Protein AF-A0A7C2V2L6-F1 (afdb_monomer)

pLDDT: mean 90.23, std 9.57, range [57.72, 97.94]

Foldseek 3Di:
DVVVVVVVVVLVVQLVVVVVVLVVQLVVQLVVVCVVPVVCSNVV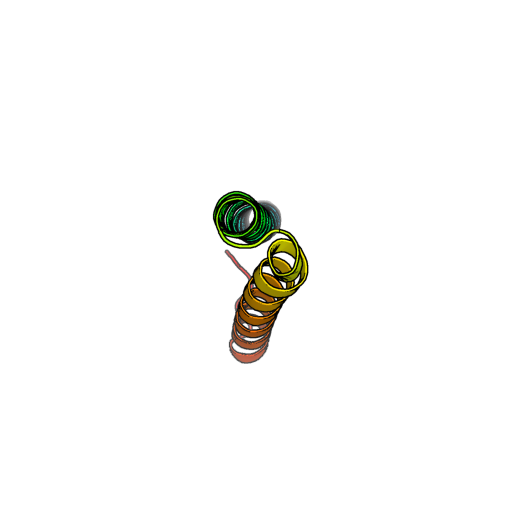SCVVSVVVVVVVVVVCVVVVNRGD

Mean predicted aligned error: 4.85 Å

Organism: NCBI:txid2152829

Secondary structure (DSSP, 8-state):
-HHHHHHHHHHHHHHHHHHHHHHHHHHHHHHHHHHH-HHHHHHHHHHHHHHHHHHHHHHHHHHT----

Solvent-accessible surface area (backbone atoms only — not comparable to full-atom values): 3597 Å² total; per-residue (Å²): 113,70,70,59,54,53,49,55,52,43,21,52,51,38,45,50,51,52,55,50,48,48,51,52,50,30,51,52,40,30,59,54,26,49,75,73,39,62,87,52,11,58,64,51,21,51,50,54,40,51,52,54,50,51,52,50,51,53,50,25,64,76,66,74,48,70,58,94

Sequence (68 aa):
MLKRIKHYIFQAISFIFVIYGFYLLFLFLLDTSLRVNKTLAYPFSIGITLLLASFTFYYWVKKGRLPL

Radius of gyration: 15.71 Å; Cα contacts (8 Å, |Δi|>4): 38; chains: 1; bounding box: 34×10×48 Å

Structure (mmCIF, N/CA/C/O backbone):
data_AF-A0A7C2V2L6-F1
#
_entry.id   AF-A0A7C2V2L6-F1
#
loop_
_atom_site.group_PDB
_atom_site.id
_atom_site.type_symbol
_atom_site.label_atom_id
_atom_site.label_alt_id
_atom_site.label_comp_id
_atom_site.label_asym_id
_atom_site.label_entity_id
_atom_site.label_seq_id
_atom_site.pdbx_PDB_ins_code
_atom_site.Cartn_x
_atom_site.Cartn_y
_atom_site.Cartn_z
_atom_site.occupancy
_atom_site.B_iso_or_equiv
_atom_site.auth_seq_id
_atom_site.auth_comp_id
_atom_site.auth_asym_id
_atom_site.auth_atom_id
_atom_site.pdbx_PDB_model_num
ATOM 1 N N . MET A 1 1 ? -13.875 2.249 31.253 1.00 61.75 1 MET A N 1
ATOM 2 C CA . MET A 1 1 ? -13.320 3.299 30.364 1.00 61.75 1 MET A CA 1
ATOM 3 C C . MET A 1 1 ? -11.929 2.954 29.822 1.00 61.75 1 MET A C 1
ATOM 5 O O . MET A 1 1 ? -11.760 2.946 28.610 1.00 61.75 1 MET A O 1
ATOM 9 N N . LEU A 1 2 ? -10.970 2.563 30.675 1.00 69.62 2 LEU A N 1
ATOM 10 C CA . LEU A 1 2 ? -9.579 2.258 30.284 1.00 69.62 2 LEU A CA 1
ATOM 11 C C . LEU A 1 2 ? -9.430 1.191 29.172 1.00 69.62 2 LEU A C 1
ATOM 13 O O . LEU A 1 2 ? -8.620 1.355 28.267 1.00 69.62 2 LEU A O 1
ATOM 17 N N . LYS A 1 3 ? -10.238 0.116 29.203 1.0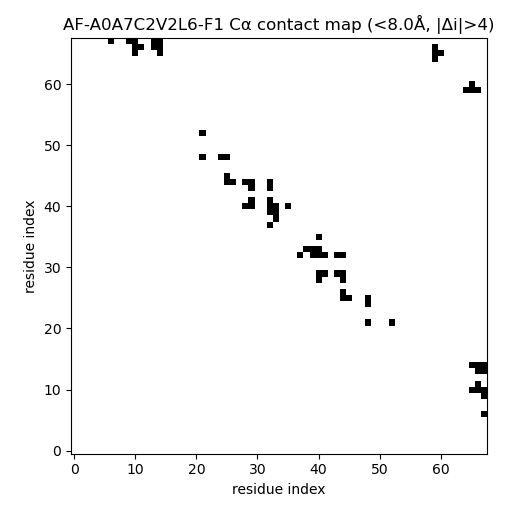0 72.44 3 LYS A N 1
ATOM 18 C CA . LYS A 1 3 ? -10.214 -0.950 28.176 1.00 72.44 3 LYS A CA 1
ATOM 19 C C . LYS A 1 3 ? -10.620 -0.454 26.779 1.00 72.44 3 LYS A C 1
ATOM 21 O O . LYS A 1 3 ? -10.027 -0.883 25.799 1.00 72.44 3 LYS A O 1
ATOM 26 N N . ARG A 1 4 ? -11.587 0.472 26.690 1.00 74.62 4 ARG A N 1
ATOM 27 C CA . ARG A 1 4 ? -12.012 1.081 25.416 1.00 74.62 4 ARG A CA 1
ATOM 28 C C . ARG A 1 4 ? -10.921 1.980 24.839 1.00 74.62 4 ARG A C 1
ATOM 30 O O . ARG A 1 4 ? -10.633 1.883 23.659 1.00 74.62 4 ARG A O 1
ATOM 37 N N . ILE A 1 5 ? -10.283 2.800 25.675 1.00 79.12 5 ILE A N 1
ATOM 38 C CA . ILE A 1 5 ? -9.204 3.703 25.241 1.00 79.12 5 ILE A CA 1
ATOM 39 C C . ILE A 1 5 ? -8.014 2.902 24.702 1.00 79.12 5 ILE A C 1
ATOM 41 O O . ILE A 1 5 ? -7.537 3.185 23.610 1.00 79.12 5 ILE A O 1
ATOM 45 N N . LYS A 1 6 ? -7.584 1.851 25.419 1.00 80.81 6 LYS A N 1
ATOM 46 C CA . LYS A 1 6 ? -6.527 0.949 24.936 1.00 80.81 6 LYS A CA 1
ATOM 47 C C . LYS A 1 6 ? -6.886 0.338 23.581 1.00 80.81 6 LYS A C 1
ATOM 49 O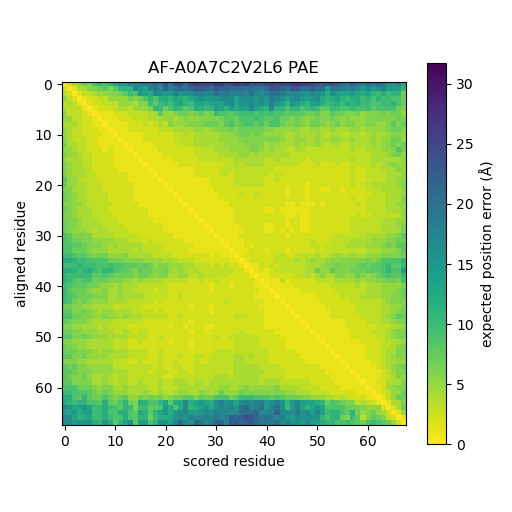 O . LYS A 1 6 ? -6.056 0.354 22.687 1.00 80.81 6 LYS A O 1
ATOM 54 N N . HIS A 1 7 ? -8.118 -0.140 23.419 1.00 82.00 7 HIS A N 1
ATOM 55 C CA . HIS A 1 7 ? -8.583 -0.711 22.155 1.00 82.00 7 HIS A CA 1
ATOM 56 C C . HIS A 1 7 ? -8.493 0.280 20.983 1.00 82.00 7 HIS A C 1
ATOM 58 O O . HIS A 1 7 ? -7.948 -0.073 19.9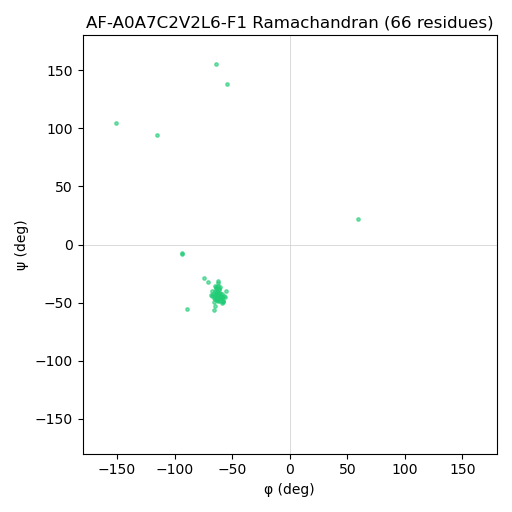47 1.00 82.00 7 HIS A O 1
ATOM 64 N N . TYR A 1 8 ? -8.931 1.532 21.160 1.00 83.44 8 TYR A N 1
ATOM 65 C CA . TYR A 1 8 ? -8.803 2.553 20.111 1.00 83.44 8 TYR A CA 1
ATOM 66 C C . TYR A 1 8 ? -7.345 2.909 19.788 1.00 83.44 8 TYR A C 1
ATOM 68 O O . TYR A 1 8 ? -7.020 3.150 18.628 1.00 83.44 8 TYR A O 1
ATOM 76 N N . ILE A 1 9 ? -6.459 2.918 20.790 1.00 86.75 9 ILE A N 1
ATOM 77 C CA . ILE A 1 9 ? -5.021 3.143 20.578 1.00 86.75 9 ILE A CA 1
ATOM 78 C C . ILE A 1 9 ? -4.415 2.002 19.754 1.00 86.75 9 ILE A C 1
ATOM 80 O O . ILE A 1 9 ? -3.702 2.267 18.791 1.00 86.75 9 ILE A O 1
ATOM 84 N N . PHE A 1 10 ? -4.720 0.747 20.097 1.00 87.50 10 PHE A N 1
ATOM 85 C CA . PHE A 1 10 ? -4.257 -0.414 19.332 1.00 87.50 10 PHE A CA 1
ATOM 86 C C . PHE A 1 10 ? -4.769 -0.380 17.891 1.00 87.50 10 PHE A C 1
ATOM 88 O O . PHE A 1 10 ? -3.970 -0.502 16.972 1.00 87.50 10 PHE A O 1
ATOM 95 N N . GLN A 1 11 ? -6.046 -0.064 17.692 1.00 86.25 11 GLN A N 1
ATOM 96 C CA . GLN A 1 11 ? -6.636 0.097 16.366 1.00 86.25 11 GLN A CA 1
ATOM 97 C C . GLN A 1 11 ? -5.940 1.186 15.533 1.00 86.25 11 GLN A C 1
ATOM 99 O O . GLN A 1 11 ? -5.660 0.979 14.351 1.00 86.25 11 GLN A O 1
ATOM 104 N N . ALA A 1 12 ? -5.614 2.332 16.137 1.00 87.88 12 ALA A N 1
ATOM 105 C CA . ALA A 1 12 ? -4.871 3.392 15.458 1.00 87.88 12 ALA A CA 1
ATOM 106 C C . ALA A 1 12 ? -3.448 2.945 15.081 1.00 87.88 12 ALA A C 1
ATOM 108 O O . ALA A 1 12 ? -3.006 3.173 13.957 1.00 87.88 12 ALA A O 1
ATOM 109 N N . ILE A 1 13 ? -2.748 2.265 15.992 1.00 92.06 13 ILE A N 1
ATOM 110 C CA . ILE A 1 13 ? -1.408 1.721 15.742 1.00 92.06 13 ILE A CA 1
ATOM 111 C C . ILE A 1 13 ? -1.451 0.688 14.611 1.00 92.06 13 ILE A C 1
ATOM 113 O O . ILE A 1 13 ? -0.657 0.765 13.676 1.00 92.06 13 ILE A O 1
ATOM 117 N N . SER A 1 14 ? -2.404 -0.239 14.644 1.00 89.56 14 SER A N 1
ATOM 118 C CA . SER A 1 14 ? -2.582 -1.247 13.601 1.00 89.56 14 SER A CA 1
ATOM 119 C C . SER A 1 14 ? -2.897 -0.617 12.247 1.00 89.56 14 SER A C 1
ATOM 121 O O . SER A 1 14 ? -2.374 -1.056 11.224 1.00 89.56 14 SER A O 1
ATOM 123 N N . PHE A 1 15 ? -3.689 0.457 12.219 1.00 89.25 15 PHE A N 1
ATOM 124 C CA . PHE A 1 15 ? -3.934 1.219 10.997 1.00 89.25 15 PHE A CA 1
ATOM 125 C C . PHE A 1 15 ? -2.650 1.856 10.442 1.00 89.25 15 PHE A C 1
ATOM 127 O O . PHE A 1 15 ? -2.387 1.752 9.242 1.00 89.25 15 PHE A O 1
ATOM 134 N N . ILE A 1 16 ? -1.810 2.437 11.307 1.00 92.69 16 ILE A N 1
ATOM 135 C CA . ILE A 1 16 ? -0.494 2.973 10.922 1.00 92.69 16 ILE A CA 1
ATOM 136 C C . ILE A 1 16 ? 0.394 1.866 10.344 1.00 92.69 16 ILE A C 1
ATOM 138 O O . ILE A 1 16 ? 1.011 2.072 9.301 1.00 92.69 16 ILE A O 1
ATOM 142 N N . PHE A 1 17 ? 0.425 0.683 10.963 1.00 94.81 17 PHE A N 1
ATOM 143 C CA . PHE A 1 17 ? 1.195 -0.453 10.448 1.00 94.81 17 PHE A CA 1
ATOM 144 C C . PHE A 1 17 ? 0.734 -0.899 9.064 1.00 94.81 17 PHE A C 1
ATOM 146 O O . PHE A 1 17 ? 1.571 -1.230 8.227 1.00 94.81 17 PHE A O 1
ATOM 153 N N . VAL A 1 18 ? -0.570 -0.878 8.786 1.00 93.69 18 VAL A N 1
ATOM 154 C CA . VAL A 1 18 ? -1.075 -1.222 7.452 1.00 93.69 18 VAL A CA 1
ATOM 155 C C . VAL A 1 18 ? -0.652 -0.180 6.415 1.00 93.69 18 VAL A C 1
ATOM 157 O O . VAL A 1 18 ? -0.168 -0.555 5.348 1.00 93.69 18 VAL A O 1
ATOM 160 N N . ILE A 1 19 ? -0.760 1.117 6.728 1.00 94.00 19 ILE A N 1
ATOM 161 C CA . ILE A 1 19 ? -0.262 2.186 5.843 1.00 94.00 19 ILE A CA 1
ATOM 162 C C . ILE A 1 19 ? 1.238 2.019 5.594 1.00 94.00 19 ILE A C 1
ATOM 164 O O . ILE A 1 19 ? 1.697 2.095 4.454 1.00 94.00 19 ILE A O 1
ATOM 168 N N . TYR A 1 20 ? 2.000 1.749 6.651 1.00 96.12 20 TYR A N 1
ATOM 169 C CA . TYR A 1 20 ? 3.433 1.518 6.554 1.00 96.12 20 TYR A CA 1
ATOM 170 C C . TYR A 1 20 ? 3.761 0.275 5.713 1.00 96.12 20 TYR A C 1
ATOM 172 O O . TYR A 1 20 ? 4.682 0.306 4.902 1.00 96.12 20 TYR A O 1
ATOM 180 N N . GLY A 1 21 ? 2.960 -0.788 5.818 1.00 96.75 21 GLY A N 1
ATOM 181 C CA . GLY A 1 21 ? 3.058 -1.968 4.962 1.00 96.75 21 GLY A CA 1
ATOM 182 C C . GLY A 1 21 ? 2.859 -1.640 3.479 1.00 96.75 21 GLY A C 1
ATOM 183 O O . GLY A 1 21 ? 3.655 -2.076 2.649 1.00 96.75 21 GLY A O 1
ATOM 184 N N . PHE A 1 22 ? 1.862 -0.815 3.135 1.00 97.38 22 PHE A N 1
ATOM 185 C CA . PHE A 1 22 ? 1.680 -0.338 1.757 1.00 97.38 22 PHE A CA 1
ATOM 186 C C . PHE A 1 22 ? 2.847 0.522 1.274 1.00 97.38 22 PHE A C 1
ATOM 188 O O . PHE A 1 22 ? 3.256 0.403 0.121 1.00 97.38 22 PHE A O 1
ATOM 195 N N . TYR A 1 23 ? 3.415 1.354 2.146 1.00 97.38 23 TYR A N 1
ATOM 196 C CA . TYR A 1 23 ? 4.603 2.140 1.824 1.00 97.38 23 TYR A CA 1
ATOM 197 C C . TYR A 1 23 ? 5.822 1.253 1.527 1.00 97.38 23 TYR A C 1
ATOM 199 O O . TYR A 1 23 ? 6.503 1.454 0.523 1.00 97.38 23 TYR A O 1
ATOM 207 N N . LEU A 1 24 ? 6.069 0.229 2.349 1.00 97.81 24 LEU A N 1
ATOM 208 C CA . LEU A 1 24 ? 7.146 -0.734 2.108 1.00 97.81 24 LEU A CA 1
ATOM 209 C C . LEU A 1 24 ? 6.925 -1.533 0.819 1.00 97.81 24 LEU A C 1
ATOM 211 O O . LEU A 1 24 ? 7.870 -1.728 0.057 1.00 97.81 24 LEU A O 1
ATOM 215 N N . LEU A 1 25 ? 5.686 -1.952 0.544 1.00 97.44 25 LEU A N 1
ATOM 216 C CA . LEU A 1 25 ? 5.328 -2.616 -0.711 1.00 97.44 25 LEU A CA 1
ATOM 217 C C . LEU A 1 25 ? 5.611 -1.712 -1.916 1.00 97.44 25 LEU A C 1
ATOM 219 O O . LEU A 1 25 ? 6.209 -2.162 -2.892 1.00 97.44 25 LEU A O 1
ATOM 223 N N . PHE A 1 26 ? 5.220 -0.440 -1.838 1.00 97.94 26 PHE A N 1
ATOM 224 C CA . PHE A 1 26 ? 5.501 0.545 -2.876 1.00 97.94 26 PHE A CA 1
ATOM 225 C C . PHE A 1 26 ? 7.002 0.687 -3.129 1.00 97.94 26 PHE A C 1
ATOM 227 O O . PHE A 1 26 ? 7.429 0.610 -4.278 1.00 97.94 26 PHE A O 1
ATOM 234 N N . LEU A 1 27 ? 7.804 0.852 -2.071 1.00 97.88 27 LEU A N 1
ATOM 235 C CA . LEU A 1 27 ? 9.259 0.957 -2.188 1.00 97.88 27 LEU A CA 1
ATOM 236 C C . LEU A 1 27 ? 9.879 -0.300 -2.798 1.00 97.88 27 LEU A C 1
ATOM 238 O O . LEU A 1 27 ? 10.754 -0.192 -3.652 1.00 97.88 27 LEU A O 1
ATOM 242 N N . PHE A 1 28 ? 9.411 -1.481 -2.396 1.00 97.81 28 PHE A N 1
ATOM 243 C CA . PHE A 1 28 ? 9.876 -2.750 -2.944 1.00 97.81 28 PHE A CA 1
ATOM 244 C C . PHE A 1 28 ? 9.580 -2.868 -4.446 1.00 97.81 28 PHE A C 1
ATOM 246 O O . PHE A 1 28 ? 10.466 -3.208 -5.238 1.00 97.81 28 PHE A O 1
ATOM 253 N N . LEU A 1 29 ? 8.345 -2.553 -4.850 1.00 97.62 29 LEU A N 1
ATOM 254 C CA . LEU A 1 29 ? 7.943 -2.549 -6.255 1.00 97.62 29 LEU A CA 1
ATOM 255 C C . LEU A 1 29 ? 8.728 -1.505 -7.045 1.00 97.62 29 LEU A C 1
ATOM 257 O O . LEU A 1 29 ? 9.170 -1.803 -8.153 1.00 97.62 29 LEU A O 1
ATOM 261 N N . LEU A 1 30 ? 8.944 -0.321 -6.472 1.00 97.50 30 LEU A N 1
ATOM 262 C CA . LEU A 1 30 ? 9.668 0.765 -7.117 1.00 97.50 30 LEU A CA 1
ATOM 263 C C . LEU A 1 30 ? 11.134 0.401 -7.329 1.00 97.50 30 LEU A C 1
ATOM 265 O O . LEU A 1 30 ? 11.618 0.530 -8.449 1.00 97.50 30 LEU A O 1
ATOM 269 N N . ASP A 1 31 ? 11.824 -0.091 -6.299 1.00 96.94 31 ASP A N 1
ATOM 270 C CA . ASP A 1 31 ? 13.229 -0.500 -6.401 1.00 96.94 31 ASP A CA 1
ATOM 271 C C . ASP A 1 31 ? 13.408 -1.611 -7.441 1.00 96.94 31 ASP A C 1
ATOM 273 O O . ASP A 1 31 ? 14.276 -1.532 -8.311 1.00 96.94 31 ASP A O 1
ATOM 277 N N . THR A 1 32 ? 12.518 -2.607 -7.422 1.00 96.25 32 THR A N 1
ATOM 278 C CA . THR A 1 32 ? 12.522 -3.694 -8.407 1.00 96.25 32 THR A CA 1
ATOM 279 C C . THR A 1 32 ? 12.262 -3.160 -9.815 1.00 96.25 32 THR A C 1
ATOM 281 O O . THR A 1 32 ? 12.994 -3.467 -10.756 1.00 96.25 32 THR A O 1
ATOM 284 N N . SER A 1 33 ? 11.245 -2.315 -9.978 1.00 97.06 33 SER A N 1
ATOM 285 C CA . SER A 1 33 ? 10.839 -1.815 -11.290 1.00 97.06 33 SER A CA 1
ATOM 286 C C . SER A 1 33 ? 11.843 -0.824 -11.870 1.00 97.06 33 SER A C 1
ATOM 288 O O . SER A 1 33 ? 12.043 -0.821 -13.079 1.00 97.06 33 SER A O 1
ATOM 290 N N . LEU A 1 34 ? 12.530 -0.027 -11.046 1.00 97.19 34 LEU A N 1
ATOM 291 C CA . LEU A 1 34 ? 13.606 0.868 -11.490 1.00 97.19 34 LEU A CA 1
ATOM 292 C C . LEU A 1 34 ? 14.780 0.097 -12.107 1.00 97.19 34 LEU A C 1
ATOM 294 O O . LEU A 1 34 ? 15.426 0.611 -13.023 1.00 97.19 34 LEU A O 1
ATOM 298 N N . ARG A 1 35 ? 15.040 -1.129 -11.635 1.00 95.94 35 ARG A N 1
ATOM 299 C CA . ARG A 1 35 ? 16.060 -2.026 -12.203 1.00 95.94 35 ARG A CA 1
ATOM 300 C C . ARG A 1 35 ? 15.618 -2.651 -13.528 1.00 95.94 35 ARG A C 1
ATOM 302 O O . ARG A 1 35 ? 16.471 -2.934 -14.361 1.00 95.94 35 ARG A O 1
ATOM 309 N N . VAL A 1 36 ? 14.313 -2.848 -13.731 1.00 95.00 36 VAL A N 1
ATOM 310 C CA . VAL A 1 36 ? 13.749 -3.464 -14.947 1.00 95.00 36 VAL A CA 1
ATOM 311 C C . VAL A 1 36 ? 13.448 -2.423 -16.029 1.00 95.00 36 VAL A C 1
ATOM 313 O O . VAL A 1 36 ? 13.928 -2.534 -17.153 1.00 95.00 36 VAL A O 1
ATOM 316 N N . ASN A 1 37 ? 12.646 -1.404 -15.711 1.00 92.88 37 ASN A N 1
ATOM 317 C CA . ASN A 1 37 ? 12.236 -0.345 -16.628 1.00 92.88 37 ASN A CA 1
ATOM 318 C C . ASN A 1 37 ? 11.958 0.962 -15.870 1.00 92.88 37 ASN A C 1
ATOM 320 O O . ASN A 1 37 ? 10.901 1.144 -15.263 1.00 92.88 37 ASN A O 1
ATOM 324 N N . LYS A 1 38 ? 12.889 1.915 -15.979 1.00 92.50 38 LYS A N 1
ATOM 325 C CA . LYS A 1 38 ? 12.816 3.210 -15.286 1.00 92.50 38 LYS A CA 1
ATOM 326 C C . LYS A 1 38 ? 11.589 4.041 -15.665 1.00 92.50 38 LYS A C 1
ATOM 328 O O . LYS A 1 38 ? 11.024 4.697 -14.796 1.00 92.50 38 LYS A O 1
ATOM 333 N N . THR A 1 39 ? 11.162 4.002 -16.927 1.00 94.19 39 THR A N 1
ATOM 334 C CA . THR A 1 39 ? 10.035 4.807 -17.423 1.0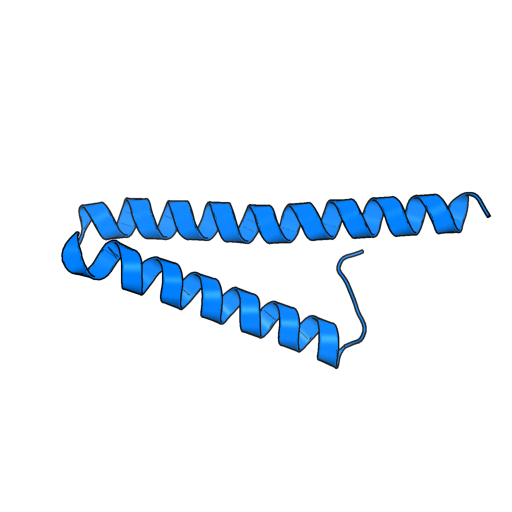0 94.19 39 THR A CA 1
ATOM 335 C C . THR A 1 39 ? 8.715 4.361 -16.806 1.00 94.19 39 THR A C 1
ATOM 337 O O . THR A 1 39 ? 7.886 5.189 -16.436 1.00 94.19 39 THR A O 1
ATOM 340 N N . LEU A 1 40 ? 8.524 3.046 -16.661 1.00 94.56 40 LEU A N 1
ATOM 341 C CA . LEU A 1 40 ? 7.288 2.478 -16.118 1.00 94.56 40 LEU A CA 1
ATOM 342 C C . LEU A 1 40 ? 7.341 2.224 -14.607 1.00 94.56 40 LEU A C 1
ATOM 344 O O . LEU A 1 40 ? 6.308 1.914 -14.019 1.00 94.56 40 LEU A O 1
ATOM 348 N N . ALA A 1 41 ? 8.496 2.393 -13.960 1.00 96.00 41 ALA A N 1
ATOM 349 C CA . ALA A 1 41 ? 8.679 2.039 -12.555 1.00 96.00 41 ALA A CA 1
ATOM 350 C C . ALA A 1 41 ? 7.704 2.752 -11.609 1.00 96.00 41 ALA A C 1
ATOM 352 O O . ALA A 1 41 ? 7.045 2.106 -10.791 1.00 96.00 41 ALA A O 1
ATOM 353 N N . TYR A 1 42 ? 7.576 4.071 -11.751 1.00 94.88 42 TYR A N 1
ATOM 354 C CA . TYR A 1 42 ? 6.648 4.875 -10.957 1.00 94.88 42 TYR A CA 1
ATOM 355 C C . TYR A 1 42 ? 5.176 4.541 -11.229 1.00 94.88 42 TYR A C 1
ATOM 357 O O . TYR A 1 42 ? 4.489 4.175 -10.273 1.00 94.88 42 TYR A O 1
ATOM 365 N N . PRO A 1 43 ? 4.663 4.618 -12.476 1.00 96.38 43 PRO A N 1
ATOM 366 C CA . PRO A 1 43 ? 3.246 4.358 -12.725 1.00 96.38 43 PRO A CA 1
ATOM 367 C C . PRO A 1 43 ? 2.842 2.927 -12.353 1.00 96.38 43 PRO A C 1
ATOM 369 O O . PRO A 1 43 ? 1.758 2.728 -11.810 1.00 96.38 43 PRO A O 1
ATOM 372 N N . PHE A 1 44 ? 3.720 1.942 -12.563 1.00 96.31 44 PHE A N 1
ATOM 373 C CA . PHE A 1 44 ? 3.471 0.555 -12.172 1.00 96.31 44 PHE A CA 1
ATOM 374 C C . PHE A 1 44 ? 3.374 0.392 -10.652 1.00 96.31 44 PHE A C 1
ATOM 376 O O . PHE A 1 44 ? 2.381 -0.127 -10.141 1.00 96.31 44 PHE A O 1
ATOM 383 N N . SER A 1 45 ? 4.380 0.875 -9.918 1.00 96.81 45 SER A N 1
ATOM 384 C CA . SER A 1 45 ? 4.454 0.685 -8.464 1.00 96.81 45 SER A CA 1
ATOM 385 C C . SER A 1 45 ? 3.333 1.432 -7.745 1.00 96.81 45 SER A C 1
ATOM 387 O O . SER A 1 45 ? 2.688 0.873 -6.857 1.00 96.81 45 SER A O 1
ATOM 389 N N . ILE A 1 46 ? 3.047 2.672 -8.164 1.00 96.56 46 ILE A N 1
ATOM 390 C CA . ILE A 1 46 ? 1.912 3.456 -7.656 1.00 96.56 46 ILE A CA 1
ATOM 391 C C . ILE A 1 46 ? 0.594 2.755 -7.992 1.00 96.56 46 ILE A C 1
ATOM 393 O O . ILE A 1 46 ? -0.236 2.579 -7.104 1.00 96.56 46 ILE A O 1
ATOM 397 N N . GLY A 1 47 ? 0.408 2.329 -9.245 1.00 97.56 47 GLY A N 1
ATOM 398 C CA . GLY A 1 47 ? -0.827 1.698 -9.705 1.00 97.56 47 GLY A CA 1
ATOM 399 C C . GLY A 1 47 ? -1.179 0.443 -8.908 1.00 97.56 47 GLY A C 1
ATOM 400 O O . GLY A 1 47 ? -2.295 0.328 -8.407 1.00 97.56 47 GLY A O 1
ATOM 401 N N . ILE A 1 48 ? -0.214 -0.462 -8.716 1.00 96.69 48 ILE A N 1
ATOM 402 C CA . ILE A 1 48 ? -0.421 -1.686 -7.927 1.00 96.69 48 ILE A CA 1
ATOM 403 C C . ILE A 1 48 ? -0.692 -1.363 -6.459 1.00 96.69 48 ILE A C 1
ATOM 405 O O . ILE A 1 48 ? -1.605 -1.936 -5.860 1.00 96.69 48 ILE A O 1
ATOM 409 N N . THR A 1 49 ? 0.075 -0.438 -5.879 1.00 97.50 49 THR A N 1
ATOM 410 C CA . THR A 1 49 ? -0.072 -0.090 -4.461 1.00 97.50 49 THR A CA 1
ATOM 411 C C . THR A 1 49 ? -1.440 0.532 -4.194 1.00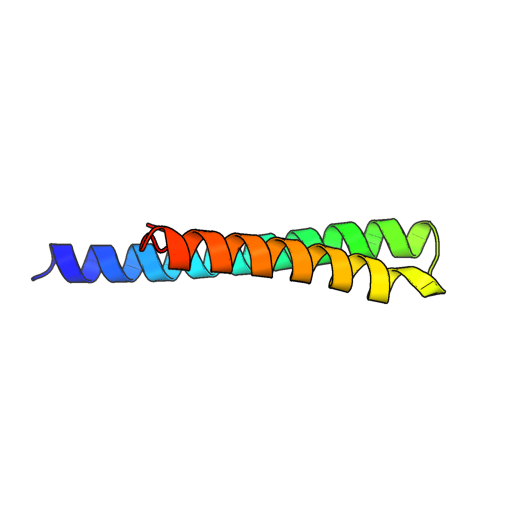 97.50 49 THR A C 1
ATOM 413 O O . THR A 1 49 ? -2.128 0.113 -3.264 1.00 97.50 49 THR A O 1
ATOM 416 N N . LEU A 1 50 ? -1.868 1.486 -5.028 1.00 97.25 50 LEU A N 1
ATOM 417 C CA . LEU A 1 50 ? -3.181 2.119 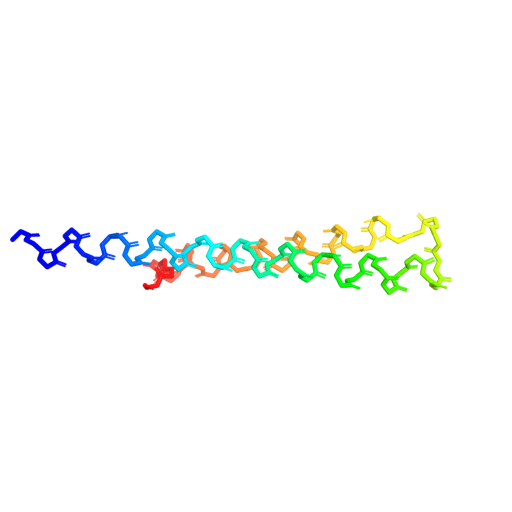-4.912 1.00 97.25 50 LEU A CA 1
ATOM 418 C C . LEU A 1 50 ? -4.308 1.114 -5.114 1.00 97.25 50 LEU A C 1
ATOM 420 O O . LEU A 1 50 ? -5.254 1.119 -4.337 1.00 97.25 50 LEU A O 1
ATOM 424 N N . LEU A 1 51 ? -4.193 0.219 -6.097 1.00 97.44 51 LEU A N 1
ATOM 425 C CA . LEU A 1 51 ? -5.198 -0.812 -6.339 1.00 97.44 51 LEU A CA 1
ATOM 426 C C . LEU A 1 51 ? -5.386 -1.697 -5.097 1.00 97.44 51 LEU A C 1
ATOM 428 O O . LEU A 1 51 ? -6.510 -1.858 -4.620 1.00 97.44 51 LEU A O 1
ATOM 432 N N . LEU A 1 52 ? -4.299 -2.212 -4.518 1.00 96.06 52 LEU A N 1
ATOM 433 C CA . LEU A 1 52 ? -4.356 -3.039 -3.307 1.00 96.06 52 LEU A CA 1
ATOM 434 C C . LEU A 1 52 ? -4.861 -2.263 -2.084 1.00 96.06 52 LEU A C 1
ATOM 436 O O . LEU A 1 52 ? -5.665 -2.792 -1.307 1.00 96.06 52 LEU A O 1
ATOM 440 N N . ALA A 1 53 ? -4.435 -1.009 -1.924 1.00 95.38 53 ALA A N 1
ATOM 441 C CA . ALA A 1 53 ? -4.907 -0.137 -0.855 1.00 95.38 53 ALA A CA 1
ATOM 442 C C . ALA A 1 53 ? -6.416 0.123 -0.976 1.00 95.38 53 ALA A C 1
ATOM 444 O O . ALA A 1 53 ? -7.147 -0.029 0.004 1.00 95.38 53 ALA A O 1
ATOM 445 N N . SER A 1 54 ? -6.911 0.424 -2.181 1.00 95.62 54 SER A N 1
ATOM 446 C CA . SER A 1 54 ? -8.337 0.608 -2.458 1.00 95.62 54 SER A CA 1
ATOM 447 C C . SER A 1 54 ? -9.142 -0.658 -2.179 1.00 95.62 54 SER A C 1
ATOM 449 O O . SER A 1 54 ? -10.184 -0.572 -1.531 1.00 95.62 54 SER A O 1
ATOM 451 N N . PHE A 1 55 ? -8.662 -1.837 -2.591 1.00 95.19 55 PHE A N 1
ATOM 452 C CA . PHE A 1 55 ? -9.324 -3.107 -2.273 1.00 95.19 55 PHE A CA 1
ATOM 453 C C . PHE A 1 55 ? -9.388 -3.369 -0.768 1.00 95.19 55 PHE A C 1
ATOM 455 O O . PHE A 1 55 ? -10.423 -3.796 -0.257 1.00 95.19 55 PHE A O 1
ATOM 462 N N . THR A 1 56 ? -8.304 -3.080 -0.051 1.00 92.38 56 THR A N 1
ATOM 463 C CA . THR A 1 56 ? -8.231 -3.263 1.403 1.00 92.38 56 THR A CA 1
ATOM 464 C C . THR A 1 56 ? -9.191 -2.322 2.121 1.00 92.38 56 THR A C 1
ATOM 466 O O . THR A 1 56 ? -9.968 -2.759 2.970 1.00 92.38 56 THR A O 1
ATOM 469 N N . PHE A 1 57 ? -9.212 -1.048 1.726 1.00 90.62 57 PHE A N 1
ATOM 470 C CA . PHE A 1 57 ? -10.135 -0.065 2.279 1.00 90.62 57 PHE A CA 1
ATOM 471 C C . PHE A 1 57 ? -11.592 -0.429 1.975 1.00 90.62 57 PHE A C 1
ATOM 473 O O . PHE A 1 57 ? -12.427 -0.448 2.878 1.00 90.62 57 PHE A O 1
ATOM 480 N N . TYR A 1 58 ? -11.891 -0.812 0.730 1.00 93.75 58 TYR A N 1
ATOM 481 C CA . TYR A 1 58 ? -13.213 -1.292 0.331 1.00 93.75 58 TYR A CA 1
ATOM 482 C C . TYR A 1 58 ? -13.656 -2.498 1.169 1.00 93.75 58 TYR A C 1
ATOM 484 O O . TYR A 1 58 ? -14.791 -2.544 1.650 1.00 93.75 58 TYR A O 1
ATOM 492 N N . TYR A 1 59 ? -12.760 -3.461 1.398 1.00 91.12 59 TYR A N 1
ATOM 493 C CA . TYR A 1 59 ? -13.038 -4.629 2.228 1.00 91.12 59 TYR A CA 1
ATOM 494 C C . TYR A 1 59 ? -13.341 -4.249 3.685 1.00 91.12 59 TYR A C 1
ATOM 496 O O . TYR A 1 59 ? -14.325 -4.736 4.250 1.00 91.12 59 TYR A O 1
ATOM 504 N N . TRP A 1 60 ? -12.547 -3.358 4.285 1.00 89.81 60 TRP A N 1
ATOM 505 C CA . TRP A 1 60 ? -12.776 -2.875 5.650 1.00 89.81 60 TRP A CA 1
ATOM 506 C C . TRP A 1 60 ? -14.105 -2.147 5.799 1.00 89.81 60 TRP A C 1
ATOM 508 O O . TRP A 1 60 ? -14.852 -2.448 6.733 1.00 89.81 60 TRP A O 1
ATOM 518 N N . VAL A 1 61 ? -14.435 -1.261 4.856 1.00 88.50 61 VAL A N 1
ATOM 519 C CA . VAL A 1 61 ? -15.721 -0.553 4.828 1.00 88.50 61 VAL A CA 1
ATOM 520 C C . VAL A 1 61 ? -16.872 -1.550 4.704 1.00 88.50 61 VAL A C 1
ATOM 522 O O . VAL A 1 61 ? -17.800 -1.519 5.508 1.00 88.50 61 VAL A O 1
ATOM 525 N N . LYS A 1 62 ? -16.788 -2.505 3.767 1.00 90.81 62 LYS A N 1
ATOM 526 C CA . LYS A 1 62 ? -17.836 -3.516 3.549 1.00 90.81 62 LYS A CA 1
ATOM 527 C C . LYS A 1 62 ? -1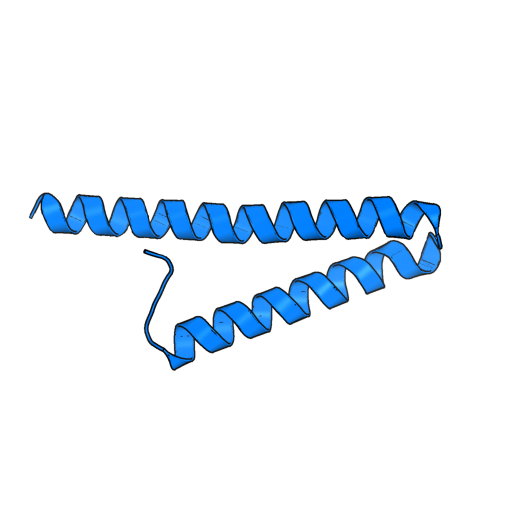8.054 -4.427 4.759 1.00 90.81 62 LYS A C 1
ATOM 529 O O . LYS A 1 62 ? -19.167 -4.896 4.982 1.00 90.81 62 LYS A O 1
ATOM 534 N N . LYS A 1 63 ? -17.000 -4.727 5.521 1.00 87.56 63 LYS A N 1
ATOM 535 C CA . LYS A 1 63 ? -17.074 -5.608 6.697 1.00 87.56 63 LYS A CA 1
ATOM 536 C C . LYS A 1 63 ? -17.290 -4.861 8.013 1.00 87.56 63 LYS A C 1
ATOM 538 O O . LYS A 1 63 ? -17.495 -5.530 9.022 1.00 87.56 63 LYS A O 1
ATOM 543 N N . GLY A 1 64 ? -17.220 -3.527 8.023 1.00 77.62 64 GLY A N 1
ATOM 544 C CA . GLY A 1 64 ? -17.251 -2.720 9.247 1.00 77.62 64 GLY A CA 1
ATOM 545 C C . GLY A 1 64 ? -16.115 -3.057 10.222 1.00 77.62 64 GLY A C 1
ATOM 546 O O . GLY A 1 64 ? -16.247 -2.840 11.423 1.00 77.62 64 GLY A O 1
ATOM 547 N N . ARG A 1 65 ? -15.021 -3.651 9.725 1.00 71.88 65 ARG A N 1
ATOM 548 C CA . ARG A 1 65 ? -13.879 -4.107 10.527 1.00 71.88 65 ARG A CA 1
ATOM 549 C C . ARG A 1 65 ? -12.658 -3.292 10.140 1.00 71.88 65 ARG A C 1
ATOM 551 O O . ARG A 1 65 ? -11.977 -3.624 9.175 1.00 71.88 65 ARG A O 1
ATOM 558 N N . LEU A 1 66 ? -12.411 -2.228 10.893 1.00 70.81 66 LEU A N 1
ATOM 559 C CA . LEU A 1 66 ? -11.117 -1.554 10.903 1.00 70.81 66 LEU A CA 1
ATOM 560 C C . LEU A 1 66 ? -10.044 -2.513 11.457 1.00 70.81 66 LEU A C 1
ATOM 562 O O . LEU A 1 66 ? -10.395 -3.442 12.195 1.00 70.81 66 LEU A O 1
ATOM 566 N N . PRO A 1 67 ? -8.759 -2.316 11.114 1.00 65.31 67 PRO A N 1
ATOM 567 C CA . PRO A 1 67 ? -7.681 -3.088 11.720 1.00 65.31 67 PRO A CA 1
ATOM 568 C C . PRO A 1 67 ? -7.753 -2.960 13.251 1.00 65.31 67 PRO A C 1
ATOM 570 O O . PRO A 1 67 ? -8.101 -1.904 13.782 1.00 65.31 67 PRO A O 1
ATOM 573 N N . LEU A 1 68 ? -7.540 -4.0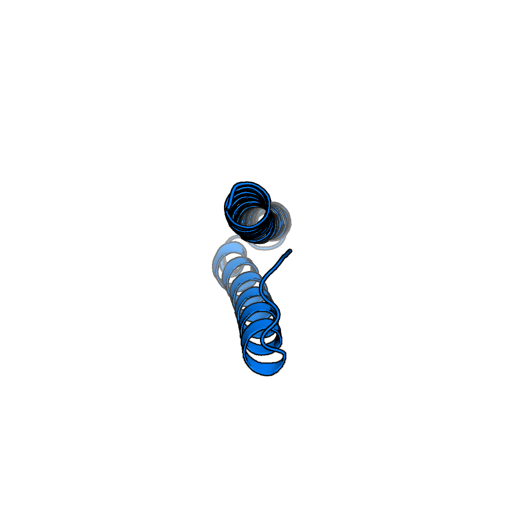89 13.926 1.00 57.72 68 LEU A N 1
ATOM 574 C CA . LEU A 1 68 ? -7.755 -4.287 15.365 1.00 57.72 68 LEU A CA 1
ATOM 575 C C . LEU A 1 68 ? -6.612 -3.741 16.211 1.00 57.72 68 LEU A C 1
ATOM 577 O O . LEU A 1 68 ? -5.454 -3.994 15.823 1.00 57.72 68 LEU A O 1
#